Protein AF-A0A2T5IST9-F1 (afdb_monomer)

Structure (mmCIF, N/CA/C/O backbone):
data_AF-A0A2T5IST9-F1
#
_entry.id   AF-A0A2T5IST9-F1
#
loop_
_atom_site.group_PDB
_atom_site.id
_atom_site.type_symbol
_atom_site.label_atom_id
_atom_site.label_alt_id
_atom_site.label_comp_id
_atom_site.label_asym_id
_atom_site.label_entity_id
_atom_site.label_seq_id
_atom_site.pdbx_PDB_ins_code
_atom_site.Cartn_x
_atom_site.Cartn_y
_atom_site.Cartn_z
_atom_site.occupancy
_atom_site.B_iso_or_equiv
_atom_site.auth_seq_id
_atom_site.auth_comp_id
_atom_site.auth_asym_id
_atom_site.auth_atom_id
_atom_site.pdbx_PDB_model_num
ATOM 1 N N . MET A 1 1 ? -49.169 6.105 21.702 1.00 52.16 1 MET A N 1
ATOM 2 C CA . MET A 1 1 ? -47.757 6.112 22.157 1.00 52.16 1 MET A CA 1
ATOM 3 C C . MET A 1 1 ? -46.949 4.872 21.746 1.00 52.16 1 MET A C 1
ATOM 5 O O . MET A 1 1 ? -45.776 5.029 21.460 1.00 52.16 1 MET A O 1
ATOM 9 N N . LYS A 1 2 ? -47.529 3.664 21.614 1.00 51.91 2 LYS A N 1
ATOM 10 C CA . LYS A 1 2 ? -46.778 2.441 21.227 1.00 51.91 2 LYS A CA 1
ATOM 11 C C . LYS A 1 2 ? -46.327 2.328 19.753 1.00 51.91 2 LYS A C 1
ATOM 13 O O . LYS A 1 2 ? -45.476 1.501 19.464 1.00 51.91 2 LYS A O 1
ATOM 18 N N . ARG A 1 3 ? -46.870 3.124 18.819 1.00 52.75 3 ARG A N 1
ATOM 19 C CA . ARG A 1 3 ? -46.595 2.970 17.370 1.00 52.75 3 ARG A CA 1
ATOM 20 C C . ARG A 1 3 ? -45.319 3.674 16.878 1.00 52.75 3 ARG A C 1
ATOM 22 O O . ARG A 1 3 ? -44.791 3.287 15.848 1.00 52.75 3 ARG A O 1
ATOM 29 N N . TYR A 1 4 ? -44.797 4.649 17.626 1.00 56.28 4 TYR A N 1
ATOM 30 C CA . TYR A 1 4 ? -43.606 5.417 17.225 1.00 56.28 4 TYR A CA 1
ATOM 31 C C . TYR A 1 4 ? -42.278 4.764 17.645 1.00 56.28 4 TYR A C 1
ATOM 33 O O . TYR A 1 4 ? -41.241 5.061 17.064 1.00 56.28 4 TYR A O 1
ATOM 41 N N . LEU A 1 5 ? -42.308 3.830 18.605 1.00 57.94 5 LEU A N 1
ATOM 42 C CA . LEU A 1 5 ? -41.120 3.103 19.077 1.00 57.94 5 LEU A CA 1
ATOM 43 C C . LEU A 1 5 ? -40.539 2.154 18.018 1.00 57.94 5 LEU A C 1
ATOM 45 O O . LEU A 1 5 ? -39.328 1.975 17.959 1.00 57.94 5 LEU A O 1
ATOM 49 N N . LEU A 1 6 ? -41.384 1.591 17.147 1.00 56.75 6 LEU A N 1
ATOM 50 C CA . LEU A 1 6 ? -40.935 0.682 16.088 1.00 56.75 6 LEU A CA 1
ATOM 51 C C . LEU A 1 6 ? -40.182 1.428 14.971 1.00 56.75 6 LEU A C 1
ATOM 53 O O . LEU A 1 6 ? -39.234 0.895 14.407 1.00 56.75 6 LEU A O 1
ATOM 57 N N . ALA A 1 7 ? -40.566 2.677 14.688 1.00 59.31 7 ALA A N 1
ATOM 58 C CA . ALA A 1 7 ? -39.950 3.487 13.637 1.00 59.31 7 ALA A CA 1
ATOM 59 C C . ALA A 1 7 ? -38.523 3.945 13.995 1.00 59.31 7 ALA A C 1
ATOM 61 O O . ALA A 1 7 ? -37.677 4.048 13.114 1.00 59.31 7 ALA A O 1
ATOM 62 N N . ILE A 1 8 ? -38.232 4.164 15.282 1.00 61.88 8 ILE A N 1
ATOM 63 C CA . ILE A 1 8 ? -36.892 4.556 15.755 1.00 61.88 8 ILE A CA 1
ATOM 64 C C . ILE A 1 8 ? -35.918 3.364 15.739 1.00 61.88 8 ILE A C 1
ATOM 66 O O . ILE A 1 8 ? -34.736 3.548 15.466 1.00 61.88 8 ILE A O 1
ATOM 70 N N . ALA A 1 9 ? -36.403 2.134 15.946 1.00 58.72 9 ALA A N 1
ATOM 71 C CA . ALA A 1 9 ? -35.565 0.931 15.901 1.00 58.72 9 ALA A CA 1
ATOM 72 C C . ALA A 1 9 ? -35.054 0.586 14.485 1.00 58.72 9 ALA A C 1
ATOM 74 O O . ALA A 1 9 ? -33.997 -0.023 14.343 1.00 58.72 9 ALA A O 1
ATOM 75 N N . LEU A 1 10 ? -35.771 1.004 13.436 1.00 58.25 10 LEU A N 1
ATOM 76 C CA . LEU A 1 10 ? -35.408 0.759 12.032 1.00 58.25 10 LEU A CA 1
ATOM 77 C C . LEU A 1 10 ? -34.406 1.776 11.456 1.00 58.25 10 LEU A C 1
ATOM 79 O O . LEU A 1 10 ? -33.855 1.540 10.387 1.00 58.25 10 LEU A O 1
ATOM 83 N N . LEU A 1 11 ? -34.133 2.879 12.159 1.00 58.94 11 LEU A N 1
ATOM 84 C CA . LEU A 1 11 ? -33.187 3.915 11.720 1.00 58.94 11 LEU A CA 1
ATOM 85 C C . LEU A 1 11 ? -31.738 3.659 12.187 1.00 58.94 11 LEU A C 1
ATOM 87 O O . LEU A 1 11 ? -30.851 4.451 11.888 1.00 58.94 11 LEU A O 1
ATOM 91 N N . GLY A 1 12 ? -31.489 2.578 12.935 1.00 57.78 12 GLY A N 1
ATOM 92 C CA . GLY A 1 12 ? -30.235 2.368 13.671 1.00 57.78 12 GLY A CA 1
ATOM 93 C C . GLY A 1 12 ? -29.171 1.480 13.019 1.00 57.78 12 GLY A C 1
ATOM 94 O O . GLY A 1 12 ? -28.190 1.171 13.685 1.00 57.78 12 GLY A O 1
ATOM 95 N N . SER A 1 13 ? -29.331 1.016 11.777 1.00 56.69 13 SER A N 1
ATOM 96 C CA . SER A 1 13 ? -28.424 -0.002 11.209 1.00 56.69 13 SER A CA 1
ATOM 97 C C . SER A 1 13 ? -27.981 0.285 9.776 1.00 56.69 13 SER A C 1
ATOM 99 O O . SER A 1 13 ? -28.078 -0.552 8.882 1.00 56.69 13 SER A O 1
ATOM 101 N N . SER A 1 14 ? -27.396 1.462 9.565 1.00 52.78 14 SER A N 1
ATOM 102 C CA . SER A 1 14 ? -26.478 1.673 8.443 1.00 52.78 14 SER A CA 1
ATOM 103 C C . SER A 1 14 ? -25.153 0.972 8.757 1.00 52.78 14 SER A C 1
ATOM 105 O O . SER A 1 14 ? -24.179 1.615 9.144 1.00 52.78 14 SER A O 1
ATOM 107 N N . TYR A 1 15 ? -25.113 -0.359 8.665 1.00 55.38 15 TYR A N 1
ATOM 108 C CA . TYR A 1 15 ? -23.844 -1.080 8.703 1.00 55.38 15 TYR A CA 1
ATOM 109 C C . TYR A 1 15 ? -23.058 -0.709 7.441 1.00 55.38 15 TYR A C 1
ATOM 111 O O . TYR A 1 15 ? -23.337 -1.201 6.350 1.00 55.38 15 TYR A O 1
ATOM 119 N N . SER A 1 16 ? -22.098 0.206 7.585 1.00 56.50 16 SER A N 1
ATOM 120 C CA . SER A 1 16 ? -21.044 0.385 6.592 1.00 56.50 16 SER A CA 1
ATOM 121 C C . SER A 1 16 ? -20.139 -0.836 6.692 1.00 56.50 16 SER A C 1
ATOM 123 O O . SER A 1 16 ? -19.289 -0.923 7.578 1.00 56.50 16 SER A O 1
ATOM 125 N N . TYR A 1 17 ? -20.381 -1.832 5.844 1.00 54.06 17 TYR A N 1
ATOM 126 C CA . TYR A 1 17 ? -19.472 -2.958 5.701 1.00 54.06 17 TYR A CA 1
ATOM 127 C C . TYR A 1 17 ? -18.286 -2.493 4.858 1.00 54.06 17 TYR A C 1
ATOM 129 O O . TYR A 1 17 ? -18.277 -2.644 3.639 1.00 54.06 17 TYR A O 1
ATOM 137 N N . ALA A 1 18 ? -17.278 -1.932 5.523 1.00 60.06 18 ALA A N 1
ATOM 138 C CA . ALA A 1 18 ? -15.911 -2.228 5.123 1.00 60.06 18 ALA A CA 1
ATOM 139 C C . ALA A 1 18 ? -15.813 -3.761 5.053 1.00 60.06 18 ALA A C 1
ATOM 141 O O . ALA A 1 18 ? -16.059 -4.446 6.050 1.00 60.06 18 ALA A O 1
ATOM 142 N N . ALA A 1 19 ? -15.609 -4.299 3.856 1.00 77.50 19 ALA A N 1
ATOM 143 C CA . ALA A 1 19 ? -15.598 -5.735 3.630 1.00 77.50 19 ALA A CA 1
ATOM 144 C C . ALA A 1 19 ? -14.325 -6.379 4.213 1.00 77.50 19 ALA A C 1
ATOM 146 O O . ALA A 1 19 ? -14.352 -7.566 4.541 1.00 77.50 19 ALA A O 1
ATOM 147 N N . GLY A 1 20 ? -13.272 -5.589 4.465 1.00 88.88 20 GLY A N 1
ATOM 148 C CA . GLY A 1 20 ? -12.136 -5.968 5.306 1.00 88.88 20 GLY A CA 1
ATOM 149 C C . GLY A 1 20 ? -11.824 -4.995 6.452 1.00 88.88 20 GLY A C 1
ATOM 150 O O . GLY A 1 20 ? -12.210 -3.826 6.427 1.00 88.88 20 GLY A O 1
ATOM 151 N N . PRO A 1 21 ? -11.075 -5.452 7.475 1.00 93.12 21 PRO A N 1
ATOM 152 C CA . PRO A 1 21 ? -10.744 -4.655 8.664 1.00 93.12 21 PRO A CA 1
ATOM 153 C C . PRO A 1 21 ? -9.874 -3.421 8.366 1.00 93.12 21 PRO A C 1
ATOM 155 O O . PRO A 1 21 ? -9.839 -2.479 9.161 1.00 93.12 21 PRO A O 1
ATOM 158 N N . TYR A 1 22 ? -9.175 -3.417 7.230 1.00 95.94 22 TYR A N 1
ATOM 159 C CA . TYR A 1 22 ? -8.241 -2.359 6.841 1.00 95.94 22 TYR A CA 1
ATOM 160 C C . TYR A 1 22 ? -8.775 -1.440 5.737 1.00 95.94 22 TYR A C 1
ATOM 162 O O . TYR A 1 22 ? -8.079 -0.491 5.373 1.00 95.94 22 TYR A O 1
ATOM 170 N N . ASP A 1 23 ? -10.002 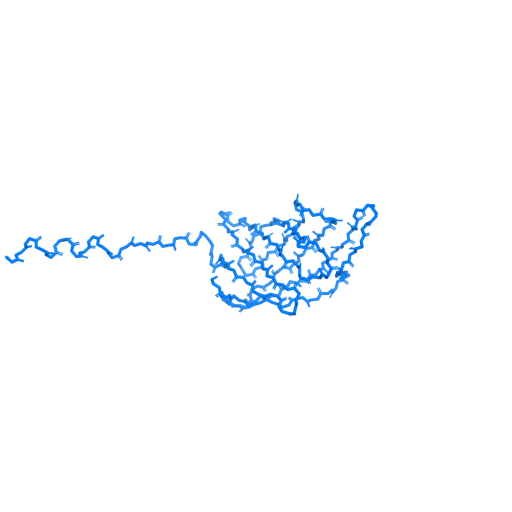-1.665 5.252 1.00 96.00 23 ASP A N 1
ATOM 171 C CA . ASP A 1 23 ? -10.610 -0.840 4.202 1.00 96.00 23 ASP A CA 1
ATOM 172 C C . ASP A 1 23 ? -10.677 0.621 4.619 1.00 96.00 23 ASP A C 1
ATOM 174 O O . ASP A 1 23 ? -11.010 0.922 5.766 1.00 96.00 23 ASP A O 1
ATOM 178 N N . GLY A 1 24 ? -10.409 1.525 3.687 1.00 95.62 24 GLY A N 1
ATOM 179 C CA . GLY A 1 24 ? -10.469 2.958 3.939 1.00 95.62 24 GLY A CA 1
ATOM 180 C C . GLY A 1 24 ? -9.367 3.720 3.229 1.00 95.62 24 GLY A C 1
ATOM 181 O O . GLY A 1 24 ? -8.649 3.174 2.388 1.00 95.62 24 GLY A O 1
ATOM 182 N N . ILE A 1 25 ? -9.230 4.992 3.585 1.00 96.75 25 ILE A N 1
ATOM 183 C CA . ILE A 1 25 ? -8.222 5.889 3.026 1.00 96.75 25 ILE A CA 1
ATOM 184 C C . ILE A 1 25 ? -7.069 5.992 4.014 1.00 96.75 25 ILE A C 1
ATOM 186 O O . ILE A 1 25 ? -7.253 6.169 5.218 1.00 96.75 25 ILE A O 1
ATOM 190 N N . TRP A 1 26 ? -5.861 5.912 3.486 1.00 97.75 26 TRP A N 1
ATOM 191 C CA . TRP A 1 26 ? -4.616 5.932 4.227 1.00 97.75 26 TRP A CA 1
ATOM 192 C C . TRP A 1 26 ? -3.705 7.018 3.668 1.00 97.75 26 TRP A C 1
ATOM 194 O O . TRP A 1 26 ? -3.660 7.259 2.463 1.00 97.75 26 TRP A O 1
ATOM 204 N N . ALA A 1 27 ? -2.963 7.669 4.552 1.00 96.56 27 ALA A N 1
ATOM 205 C CA . ALA A 1 27 ? -1.906 8.601 4.208 1.00 96.56 27 ALA A CA 1
ATOM 206 C C . ALA A 1 27 ? -0.552 7.895 4.307 1.00 96.56 27 ALA A C 1
ATOM 208 O O . ALA A 1 27 ? -0.241 7.266 5.318 1.00 96.56 27 ALA A O 1
ATOM 209 N N . MET A 1 28 ? 0.266 8.048 3.273 1.00 92.81 28 MET A N 1
ATOM 210 C CA . MET A 1 28 ? 1.648 7.590 3.196 1.00 92.81 28 MET A CA 1
ATOM 211 C C . MET A 1 28 ? 2.547 8.825 3.176 1.00 92.81 28 MET A C 1
ATOM 213 O O . MET A 1 28 ? 3.093 9.188 2.142 1.00 92.81 28 MET A O 1
ATOM 217 N N . PHE A 1 29 ? 2.627 9.550 4.291 1.00 82.19 29 PHE A N 1
ATOM 218 C CA . PHE A 1 29 ? 3.356 10.819 4.350 1.00 82.19 29 PHE A CA 1
ATOM 219 C C . PHE A 1 29 ? 4.875 10.609 4.172 1.00 82.19 29 PHE A C 1
ATOM 221 O O . PHE A 1 29 ? 5.427 9.713 4.815 1.00 82.19 29 PHE A O 1
ATOM 228 N N . PRO A 1 30 ? 5.575 11.433 3.365 1.00 87.12 30 PRO A N 1
ATOM 229 C CA . PRO A 1 30 ? 5.095 12.593 2.594 1.00 87.12 30 PRO A CA 1
ATOM 230 C C . PRO A 1 30 ? 4.691 12.278 1.139 1.00 87.12 30 PRO A C 1
ATOM 232 O O . PRO A 1 30 ? 4.536 13.186 0.334 1.00 87.12 30 PRO A O 1
ATOM 235 N N . TYR A 1 31 ? 4.557 11.005 0.784 1.00 88.62 31 TYR A N 1
ATOM 236 C CA . TYR A 1 31 ? 4.456 10.521 -0.593 1.00 88.62 31 TYR A CA 1
ATOM 237 C C . TYR A 1 31 ? 3.043 10.502 -1.179 1.00 88.62 31 TYR A C 1
ATOM 239 O O . TYR A 1 31 ? 2.914 10.345 -2.387 1.00 88.62 31 TYR A O 1
ATOM 247 N N . GLY A 1 32 ? 1.994 10.621 -0.363 1.00 91.56 32 GLY A N 1
ATOM 248 C CA . GLY A 1 32 ? 0.624 10.781 -0.848 1.00 91.56 32 GLY A CA 1
ATOM 249 C C . GLY A 1 32 ? -0.403 9.957 -0.084 1.00 91.56 32 GLY A C 1
ATOM 250 O O . GLY A 1 32 ? -0.295 9.781 1.131 1.00 91.56 32 GLY A O 1
ATOM 251 N N . TYR A 1 33 ? -1.416 9.473 -0.799 1.00 94.19 33 TYR A N 1
ATOM 252 C CA . TYR A 1 33 ? -2.550 8.743 -0.233 1.00 94.19 33 TYR A CA 1
ATOM 253 C C . TYR A 1 33 ? -2.743 7.403 -0.927 1.00 94.19 33 TYR A C 1
ATOM 255 O O . TYR A 1 33 ? -2.315 7.198 -2.060 1.00 94.19 33 TYR A O 1
ATOM 263 N N . LEU A 1 34 ? -3.420 6.484 -0.256 1.00 96.06 34 LEU A N 1
ATOM 264 C CA . LEU A 1 34 ? -3.862 5.234 -0.845 1.00 96.06 34 LEU A CA 1
ATOM 265 C C . LEU A 1 34 ? -5.230 4.841 -0.302 1.00 96.06 34 LEU A C 1
ATOM 267 O O . LEU A 1 34 ? -5.596 5.216 0.809 1.00 96.06 34 LEU A O 1
ATOM 271 N N . THR A 1 35 ? -5.987 4.085 -1.083 1.00 96.88 35 THR A N 1
ATOM 272 C CA . THR A 1 35 ? -7.194 3.407 -0.608 1.00 96.88 35 THR A CA 1
ATOM 273 C C . THR A 1 35 ? -6.943 1.911 -0.546 1.00 96.88 35 THR A C 1
ATOM 275 O O . THR A 1 35 ? -6.283 1.357 -1.427 1.00 96.88 35 THR A O 1
ATOM 278 N N . ILE A 1 36 ? -7.455 1.275 0.502 1.00 97.50 36 ILE A N 1
ATOM 279 C CA . ILE A 1 36 ? -7.495 -0.176 0.654 1.00 97.50 36 ILE A CA 1
ATOM 280 C C . ILE A 1 36 ? -8.954 -0.603 0.547 1.00 97.50 36 ILE A C 1
ATOM 282 O O . ILE A 1 36 ? -9.845 0.012 1.137 1.00 97.50 36 ILE A O 1
ATOM 286 N N . SER A 1 37 ? -9.205 -1.655 -0.216 1.00 96.44 37 SER A N 1
ATOM 287 C CA . SER A 1 37 ? -10.500 -2.323 -0.279 1.00 96.44 37 SER A CA 1
ATOM 288 C C . SER A 1 37 ? -10.283 -3.823 -0.319 1.00 96.44 37 SER A C 1
ATOM 290 O O . SER A 1 37 ? -9.440 -4.305 -1.073 1.00 96.44 37 SER A O 1
ATOM 292 N N . GLU A 1 38 ? -11.045 -4.566 0.466 1.00 95.31 38 GLU A N 1
ATOM 293 C CA . GLU A 1 38 ? -10.900 -6.009 0.584 1.00 95.31 38 GLU A CA 1
ATOM 294 C C . GLU A 1 38 ? -12.211 -6.738 0.289 1.00 95.31 38 GLU A C 1
ATOM 296 O O . GLU A 1 38 ? -13.293 -6.294 0.653 1.00 95.31 38 GLU A O 1
ATOM 301 N N . ARG A 1 39 ? -12.118 -7.904 -0.353 1.00 94.00 39 ARG A N 1
ATOM 302 C CA . ARG A 1 39 ? -13.208 -8.880 -0.439 1.00 94.00 39 ARG A CA 1
ATOM 303 C C . ARG A 1 39 ? -12.621 -10.283 -0.451 1.00 94.00 39 ARG A C 1
ATOM 305 O O . ARG A 1 39 ? -11.687 -10.542 -1.200 1.00 94.00 39 ARG A O 1
ATOM 312 N N . ASP A 1 40 ? -13.172 -11.184 0.361 1.00 92.19 40 ASP A N 1
ATOM 313 C CA . ASP A 1 40 ? -12.768 -12.597 0.411 1.00 92.19 40 ASP A CA 1
ATOM 314 C C . ASP A 1 40 ? -11.246 -12.793 0.601 1.00 92.19 40 ASP A C 1
ATOM 316 O O . ASP A 1 40 ? -10.620 -13.636 -0.038 1.00 92.19 40 ASP A O 1
ATOM 320 N N . ASN A 1 41 ? -10.637 -11.992 1.490 1.00 93.06 41 ASN A N 1
ATOM 321 C CA . ASN A 1 41 ? -9.190 -11.926 1.751 1.00 93.06 41 ASN A CA 1
ATOM 322 C C . ASN A 1 41 ? -8.320 -11.483 0.560 1.00 93.06 41 ASN A C 1
ATOM 324 O O . ASN A 1 41 ? -7.099 -11.634 0.607 1.00 93.06 41 ASN A O 1
ATOM 328 N N . ILE A 1 42 ? -8.910 -10.923 -0.494 1.00 95.44 42 ILE A N 1
ATOM 329 C CA . ILE A 1 42 ? -8.188 -10.265 -1.583 1.00 95.44 42 ILE A CA 1
ATOM 330 C C . ILE A 1 42 ? -8.240 -8.759 -1.366 1.00 95.44 42 ILE A C 1
ATOM 332 O O . ILE A 1 42 ? -9.319 -8.174 -1.302 1.00 95.44 42 ILE A O 1
ATOM 336 N N . LEU A 1 43 ? -7.068 -8.137 -1.273 1.00 97.12 43 LEU A N 1
ATOM 337 C CA . LEU A 1 43 ? -6.903 -6.696 -1.145 1.00 97.12 43 LEU A CA 1
ATOM 338 C C . LEU A 1 43 ? -6.668 -6.094 -2.518 1.00 97.12 43 LEU A C 1
ATOM 340 O O . LEU A 1 43 ? -5.865 -6.605 -3.298 1.00 97.12 43 LEU A O 1
ATOM 344 N N . ILE A 1 44 ? -7.318 -4.964 -2.748 1.00 97.81 44 ILE A N 1
ATOM 34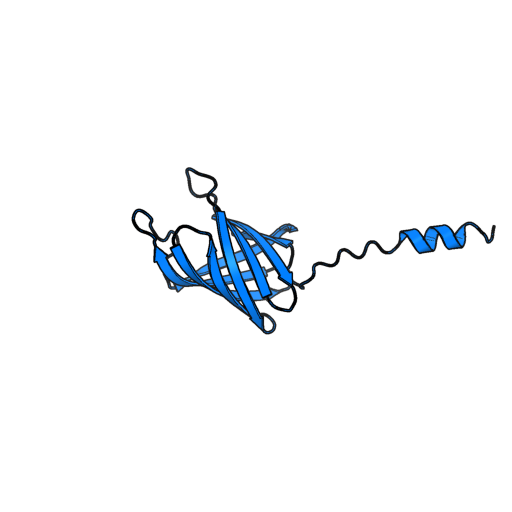5 C CA . ILE A 1 44 ? -6.985 -3.994 -3.775 1.00 97.81 44 ILE A CA 1
ATOM 346 C C . ILE A 1 44 ? -6.467 -2.755 -3.065 1.00 97.81 44 ILE A C 1
ATOM 348 O O . ILE A 1 44 ? -7.119 -2.219 -2.168 1.00 97.81 44 ILE A O 1
ATOM 352 N N . VAL A 1 45 ? -5.290 -2.305 -3.477 1.00 97.88 45 VAL A N 1
ATOM 353 C CA . VAL A 1 45 ? -4.692 -1.066 -2.995 1.00 97.88 45 VAL A CA 1
ATOM 354 C C . VAL A 1 45 ? -4.489 -0.144 -4.178 1.00 97.88 45 VAL A C 1
ATOM 356 O O . VAL A 1 45 ? -3.839 -0.534 -5.141 1.00 97.88 45 VAL A O 1
ATOM 359 N N . VAL A 1 46 ? -5.027 1.070 -4.112 1.00 97.31 46 VAL A N 1
ATOM 360 C CA . VAL A 1 46 ? -4.804 2.104 -5.131 1.00 97.31 46 VAL A CA 1
ATOM 361 C C . VAL A 1 46 ? -4.033 3.242 -4.494 1.00 97.31 46 VAL A C 1
ATOM 363 O O . VAL A 1 46 ? -4.496 3.807 -3.508 1.00 97.31 46 VAL A O 1
ATOM 366 N N . THR A 1 47 ? -2.870 3.574 -5.041 1.00 94.75 47 THR A N 1
ATOM 367 C CA . THR A 1 47 ? -2.012 4.6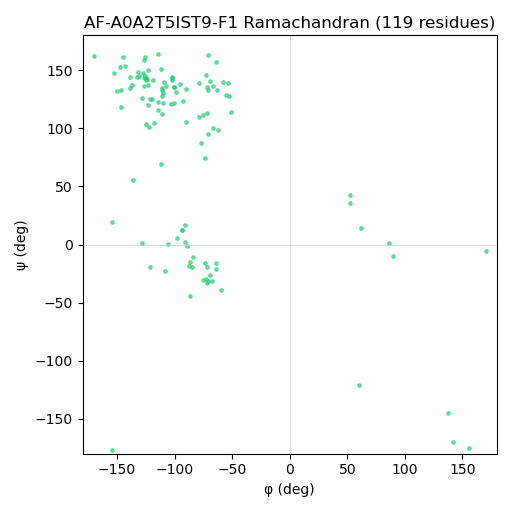54 -4.554 1.00 94.75 47 THR A CA 1
ATOM 368 C C . THR A 1 47 ? -2.146 5.885 -5.438 1.00 94.75 47 THR A C 1
ATOM 370 O O . THR A 1 47 ? -2.292 5.781 -6.653 1.00 94.75 47 THR A O 1
ATOM 373 N N . LEU A 1 48 ? -2.076 7.052 -4.812 1.00 91.75 48 LEU A N 1
ATOM 374 C CA . LEU A 1 48 ? -1.977 8.370 -5.421 1.00 91.75 48 LEU A CA 1
ATOM 375 C C . LEU A 1 48 ? -0.709 9.008 -4.867 1.00 91.75 48 LEU A C 1
ATOM 377 O O . LEU A 1 48 ? -0.690 9.458 -3.718 1.00 91.75 48 LEU A O 1
ATOM 381 N N . VAL A 1 49 ? 0.356 8.981 -5.664 1.00 85.38 49 VAL A N 1
ATOM 382 C CA . VAL A 1 49 ? 1.660 9.509 -5.258 1.00 85.38 49 VAL A CA 1
ATOM 383 C C . VAL A 1 49 ? 1.736 10.982 -5.650 1.00 85.38 49 VAL A C 1
ATOM 385 O O . VAL A 1 49 ? 1.334 11.360 -6.747 1.00 85.38 49 VAL A O 1
ATOM 388 N N . THR A 1 50 ? 2.203 11.822 -4.733 1.00 76.00 50 THR A N 1
ATOM 389 C CA . THR A 1 50 ? 2.263 13.282 -4.895 1.00 76.00 50 THR A CA 1
ATOM 390 C C . THR A 1 50 ? 3.584 13.767 -5.489 1.00 76.00 50 THR A C 1
ATOM 392 O O . THR A 1 50 ? 3.894 14.948 -5.347 1.00 76.00 50 THR A O 1
ATOM 395 N N . ASP A 1 51 ? 4.387 12.891 -6.103 1.00 66.19 51 ASP A N 1
ATOM 396 C CA . ASP A 1 51 ? 5.611 13.342 -6.756 1.00 66.19 51 ASP A CA 1
ATOM 397 C C . ASP A 1 51 ? 5.279 14.175 -8.002 1.00 66.19 51 ASP A C 1
ATOM 399 O O . ASP A 1 51 ? 4.268 13.985 -8.686 1.00 66.19 51 ASP A O 1
ATOM 403 N N . GLU A 1 52 ? 6.075 15.222 -8.173 1.00 54.03 52 GLU A N 1
ATOM 404 C CA . GLU A 1 52 ? 5.830 16.334 -9.077 1.00 54.03 52 GLU A CA 1
ATOM 405 C C . GLU A 1 52 ? 5.793 15.829 -10.527 1.00 54.03 52 GLU A C 1
ATOM 407 O O . GLU A 1 52 ? 6.824 15.540 -11.120 1.00 54.03 52 GLU A O 1
ATOM 412 N N . GLU A 1 53 ? 4.587 15.620 -11.066 1.00 48.28 53 GLU A N 1
ATOM 413 C CA . GLU A 1 53 ? 4.095 16.310 -12.272 1.00 48.28 53 GLU A CA 1
ATOM 414 C C . GLU A 1 53 ? 2.781 15.744 -12.839 1.00 48.28 53 GLU A C 1
ATOM 416 O O . GLU A 1 53 ? 2.240 16.372 -13.736 1.00 48.28 53 GLU A O 1
ATOM 421 N N . ASP A 1 54 ? 2.187 14.642 -12.348 1.00 53.88 54 ASP A N 1
ATOM 422 C CA . ASP A 1 54 ? 1.065 14.061 -13.127 1.00 53.88 54 ASP A CA 1
ATOM 423 C C . ASP A 1 54 ? -0.001 13.235 -12.386 1.00 53.88 54 ASP A C 1
ATOM 425 O O . ASP A 1 54 ? -0.722 12.462 -13.018 1.00 53.88 54 ASP A O 1
ATOM 429 N N . GLY A 1 55 ? -0.150 13.359 -11.060 1.00 59.31 55 GLY A N 1
ATOM 430 C CA . GLY A 1 55 ? -1.258 12.691 -10.347 1.00 59.31 55 GLY A CA 1
ATOM 431 C C . GLY A 1 55 ? -1.347 11.186 -10.649 1.00 59.31 55 GLY A C 1
ATOM 432 O O . GLY A 1 55 ? -2.437 10.626 -10.804 1.00 59.31 55 GLY A O 1
ATOM 433 N N . LYS A 1 56 ? -0.186 10.545 -10.826 1.00 79.00 56 LYS A N 1
ATOM 434 C CA . LYS A 1 56 ? -0.097 9.168 -11.304 1.00 79.00 56 LYS A CA 1
ATOM 435 C C . LYS A 1 56 ? -0.589 8.235 -10.209 1.00 79.00 56 LYS A C 1
ATOM 437 O O . LYS A 1 56 ? -0.196 8.341 -9.046 1.00 79.00 56 LYS A O 1
ATOM 442 N N . TRP A 1 57 ? -1.443 7.300 -10.607 1.00 90.50 57 TRP A N 1
ATOM 443 C CA . TRP A 1 57 ? -1.956 6.270 -9.722 1.00 90.50 57 TRP A CA 1
ATOM 444 C C . TRP A 1 57 ? -1.429 4.900 -10.121 1.00 90.50 57 TRP A C 1
ATOM 446 O O . TRP A 1 57 ? -1.109 4.639 -11.282 1.00 90.50 57 TRP A O 1
ATOM 456 N N . SER A 1 58 ? -1.313 4.017 -9.141 1.00 93.44 58 SER A N 1
ATOM 457 C CA . SER A 1 58 ? -1.024 2.602 -9.361 1.00 93.44 58 SER A CA 1
ATOM 458 C C . SER A 1 58 ? -1.999 1.767 -8.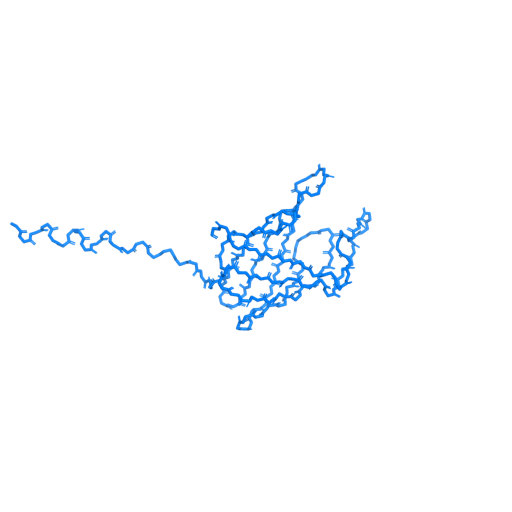550 1.00 93.44 58 SER A C 1
ATOM 460 O O . SER A 1 58 ? -2.451 2.192 -7.489 1.00 93.44 58 SER A O 1
ATOM 462 N N . ALA A 1 59 ? -2.347 0.592 -9.059 1.00 97.44 59 ALA A N 1
ATOM 463 C CA . ALA A 1 59 ? -3.141 -0.383 -8.338 1.00 97.44 59 ALA A CA 1
ATOM 464 C C . ALA A 1 59 ? -2.370 -1.676 -8.144 1.00 97.44 59 ALA A C 1
ATOM 466 O O . ALA A 1 59 ? -1.677 -2.168 -9.041 1.00 97.44 59 ALA A O 1
ATOM 467 N 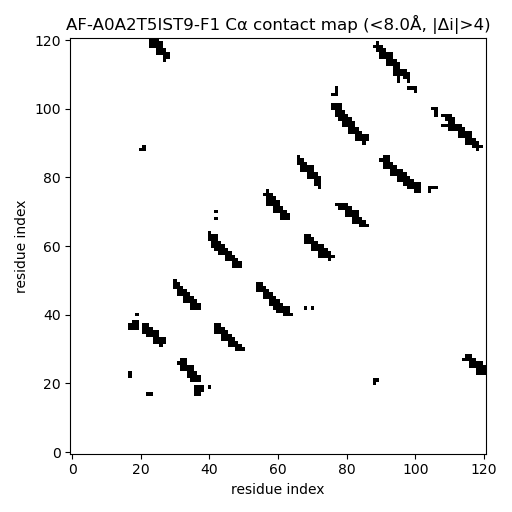N . TYR A 1 60 ? -2.570 -2.244 -6.967 1.00 98.38 60 TYR A N 1
ATOM 468 C CA . TYR A 1 60 ? -1.966 -3.476 -6.518 1.00 98.38 60 TYR A CA 1
ATOM 469 C C . TYR A 1 60 ? -3.054 -4.421 -6.034 1.00 98.38 60 TYR A C 1
ATOM 471 O O . TYR A 1 60 ? -4.063 -3.984 -5.480 1.00 98.38 60 TYR A O 1
ATOM 479 N N . GLN A 1 61 ? -2.826 -5.715 -6.214 1.00 98.44 61 GLN A N 1
ATOM 480 C CA . GLN A 1 61 ? -3.701 -6.763 -5.716 1.00 98.44 61 GLN A CA 1
ATOM 481 C C . GLN A 1 61 ? -2.895 -7.821 -4.975 1.00 98.44 61 GLN A C 1
ATOM 483 O O . GLN A 1 61 ? -1.780 -8.150 -5.379 1.00 98.44 61 GLN A O 1
ATOM 488 N N . GLY A 1 62 ? -3.469 -8.397 -3.923 1.00 98.31 62 GLY A N 1
ATOM 489 C CA . GLY A 1 62 ? -2.844 -9.513 -3.227 1.00 98.31 62 GLY A CA 1
ATOM 490 C C . GLY A 1 62 ? -3.739 -10.192 -2.208 1.00 98.31 62 GLY A C 1
ATOM 491 O O . GLY A 1 62 ? -4.743 -9.635 -1.776 1.00 98.31 62 GLY A O 1
ATOM 492 N N . GLY A 1 63 ? -3.364 -11.408 -1.819 1.00 96.88 63 GLY A N 1
ATOM 493 C CA . GLY A 1 63 ? -4.021 -12.117 -0.726 1.00 96.88 63 GLY A CA 1
ATOM 494 C C . GLY A 1 63 ? -3.542 -11.605 0.632 1.00 96.88 63 GLY A C 1
ATOM 495 O O . GLY A 1 63 ? -2.341 -11.392 0.824 1.00 96.88 63 GLY A O 1
ATOM 496 N N . ARG A 1 64 ? -4.467 -11.449 1.582 1.00 95.88 64 ARG A N 1
ATOM 497 C CA . ARG A 1 64 ? -4.169 -11.183 2.992 1.00 95.88 64 ARG A CA 1
ATOM 498 C C . ARG A 1 64 ? -4.287 -12.455 3.819 1.00 95.88 64 ARG A C 1
ATOM 500 O O . ARG A 1 64 ? -5.249 -13.208 3.713 1.00 95.88 64 ARG A O 1
ATOM 507 N N . ASN A 1 65 ? -3.311 -12.660 4.692 1.00 96.69 65 ASN A N 1
ATOM 508 C CA . ASN A 1 65 ? -3.321 -13.683 5.724 1.00 96.69 65 ASN A CA 1
ATOM 509 C C . ASN A 1 65 ? -3.086 -13.016 7.086 1.00 96.69 65 ASN A C 1
ATOM 511 O O . ASN A 1 65 ? -1.971 -12.599 7.406 1.00 96.69 65 ASN A O 1
ATOM 515 N N . GLY A 1 66 ? -4.153 -12.866 7.874 1.00 95.56 66 GLY A N 1
ATOM 516 C CA . GLY A 1 66 ? -4.102 -12.120 9.132 1.00 95.56 66 GLY A CA 1
ATOM 517 C C . GLY A 1 66 ? -3.690 -10.664 8.897 1.00 95.56 66 GLY A C 1
ATOM 518 O O . GLY A 1 66 ? -4.338 -9.948 8.138 1.00 95.56 66 GLY A O 1
ATOM 519 N N . ASN A 1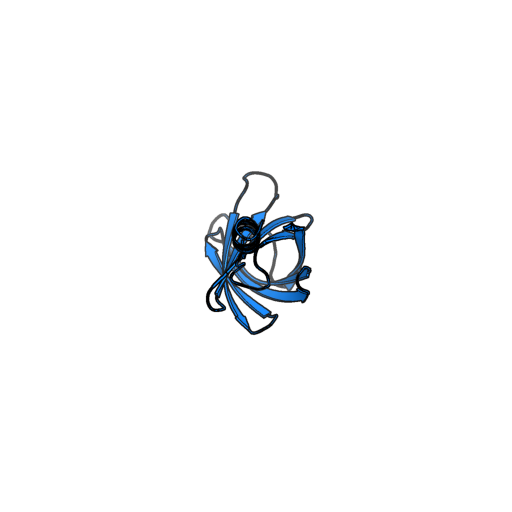 67 ? -2.598 -10.234 9.517 1.00 97.44 67 ASN A N 1
ATOM 520 C CA . ASN A 1 67 ? -2.121 -8.852 9.431 1.00 97.44 67 ASN A CA 1
ATOM 521 C C . ASN A 1 67 ? -1.090 -8.642 8.312 1.00 97.44 67 ASN A C 1
ATOM 523 O O . ASN A 1 67 ? -0.418 -7.616 8.288 1.00 97.44 67 ASN A O 1
ATOM 527 N N . PHE A 1 68 ? -0.933 -9.602 7.401 1.00 98.19 68 PHE A N 1
ATOM 528 C CA . PHE A 1 68 ? 0.051 -9.534 6.325 1.00 98.19 68 PHE A CA 1
ATOM 529 C C . PHE A 1 68 ? -0.611 -9.692 4.966 1.00 98.19 68 PHE A C 1
ATOM 531 O O . PHE A 1 68 ? -1.520 -10.504 4.812 1.00 98.19 68 PHE A O 1
ATOM 538 N N . ALA A 1 69 ? -0.130 -8.957 3.970 1.00 98.25 69 ALA A N 1
ATOM 539 C CA . ALA A 1 69 ? -0.527 -9.121 2.579 1.00 98.25 69 ALA A CA 1
ATOM 540 C C . ALA A 1 69 ? 0.696 -9.015 1.672 1.00 98.25 69 ALA A C 1
ATOM 542 O O . ALA A 1 69 ? 1.592 -8.216 1.930 1.00 98.25 69 ALA A O 1
ATOM 543 N N . ARG A 1 70 ? 0.720 -9.800 0.595 1.00 98.38 70 ARG A N 1
ATOM 544 C CA . ARG A 1 70 ? 1.701 -9.640 -0.481 1.00 98.38 70 ARG A CA 1
ATOM 545 C C . ARG A 1 70 ? 0.980 -9.145 -1.714 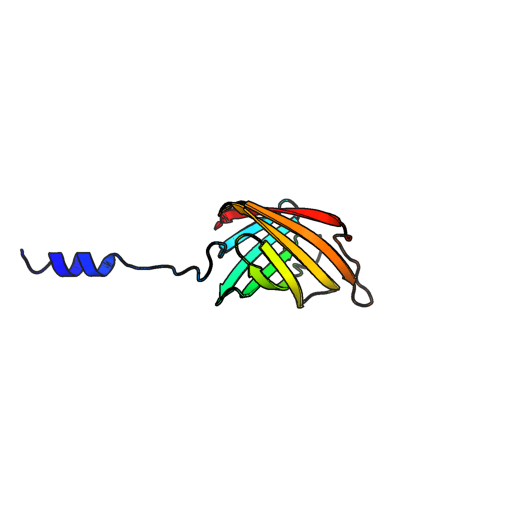1.00 98.38 70 ARG A C 1
ATOM 547 O O . ARG A 1 70 ? 0.167 -9.872 -2.279 1.00 98.38 70 ARG A O 1
ATOM 554 N N . LEU A 1 71 ? 1.268 -7.910 -2.090 1.00 98.56 71 LEU A N 1
ATOM 555 C CA . LEU A 1 71 ? 0.626 -7.191 -3.175 1.00 98.56 71 LEU A CA 1
ATOM 556 C C . LEU A 1 71 ? 1.533 -7.190 -4.408 1.00 98.56 71 LEU A C 1
ATOM 558 O O . LEU A 1 71 ? 2.751 -7.055 -4.297 1.00 98.56 71 LEU A O 1
ATOM 562 N N . GLN A 1 72 ? 0.931 -7.297 -5.584 1.00 98.44 72 GLN A N 1
ATOM 563 C CA . GLN A 1 72 ? 1.598 -7.146 -6.871 1.00 98.44 72 GLN A CA 1
ATOM 564 C C . GLN A 1 72 ? 0.875 -6.092 -7.706 1.00 98.44 72 GLN A C 1
ATOM 566 O O . GLN A 1 72 ? -0.352 -5.998 -7.645 1.00 98.44 72 GLN A O 1
ATOM 571 N N . THR A 1 73 ? 1.618 -5.313 -8.495 1.00 97.94 73 THR A N 1
ATOM 572 C CA . THR A 1 73 ? 1.022 -4.372 -9.450 1.00 97.94 73 THR A CA 1
ATOM 573 C C . THR A 1 73 ? 0.052 -5.090 -10.389 1.00 97.94 73 THR A C 1
ATOM 575 O O . THR A 1 73 ? 0.413 -6.061 -11.049 1.00 97.94 73 THR A O 1
ATOM 578 N N . ILE A 1 74 ? -1.161 -4.558 -10.504 1.00 97.94 74 ILE A N 1
ATOM 579 C CA . ILE A 1 74 ? -2.121 -4.912 -11.560 1.00 97.94 74 ILE A CA 1
ATOM 580 C C . ILE A 1 74 ? -2.286 -3.779 -12.579 1.00 97.94 74 ILE A C 1
ATOM 582 O O . ILE A 1 74 ? -2.657 -4.025 -13.723 1.00 97.94 74 ILE A O 1
ATOM 586 N N . TYR A 1 75 ? -1.976 -2.544 -12.178 1.00 96.06 75 TYR A N 1
ATOM 587 C CA . TYR A 1 75 ? -1.936 -1.379 -13.053 1.00 96.06 75 TYR A CA 1
ATOM 588 C C . TYR A 1 75 ? -0.902 -0.374 -12.542 1.00 96.06 75 TYR A C 1
ATOM 590 O O . TYR A 1 75 ? -0.890 -0.045 -11.358 1.00 96.06 75 TYR A O 1
ATOM 598 N N . GLY A 1 76 ? -0.044 0.132 -13.423 1.00 92.19 76 GLY A N 1
ATOM 599 C CA . GLY A 1 76 ? 0.976 1.116 -13.074 1.00 92.19 76 GLY A CA 1
ATOM 600 C C . GLY A 1 76 ? 2.160 1.092 -14.038 1.00 92.19 76 GLY A C 1
ATOM 601 O O . GLY A 1 76 ? 2.171 0.359 -15.027 1.00 92.19 76 GLY A O 1
ATOM 602 N N . ASN A 1 77 ? 3.177 1.890 -13.722 1.00 91.31 77 ASN A N 1
ATOM 603 C CA . ASN A 1 77 ? 4.354 2.093 -14.577 1.00 91.31 77 ASN A CA 1
ATOM 604 C C . ASN A 1 77 ? 5.514 1.123 -14.293 1.00 91.31 77 ASN A C 1
ATOM 606 O O . ASN A 1 77 ? 6.583 1.248 -14.888 1.00 91.31 77 ASN A O 1
ATOM 610 N N . ALA A 1 78 ? 5.328 0.188 -13.366 1.00 93.50 78 ALA A N 1
ATOM 611 C CA . ALA A 1 78 ? 6.327 -0.800 -12.986 1.00 93.50 78 ALA A CA 1
ATOM 612 C C . ALA A 1 78 ? 5.649 -2.068 -12.460 1.00 93.50 78 ALA A C 1
ATOM 614 O O . ALA A 1 78 ? 4.610 -1.997 -11.797 1.00 93.50 78 ALA A O 1
ATOM 615 N N . GLN A 1 79 ? 6.268 -3.220 -12.696 1.00 97.12 79 GLN A N 1
ATOM 616 C CA . GLN A 1 79 ? 5.937 -4.452 -11.991 1.00 97.12 79 GLN A CA 1
ATOM 617 C C . GLN A 1 79 ? 6.596 -4.400 -10.614 1.00 97.12 79 GLN A C 1
ATOM 619 O O . GLN A 1 79 ? 7.819 -4.431 -10.492 1.00 97.12 79 GLN A O 1
ATOM 624 N N . VAL A 1 80 ? 5.785 -4.262 -9.569 1.00 97.69 80 VAL A N 1
ATOM 625 C CA . VAL A 1 80 ? 6.253 -4.104 -8.191 1.00 97.69 80 VAL A CA 1
ATOM 626 C C . VAL A 1 80 ? 5.638 -5.198 -7.341 1.00 97.69 80 VAL A C 1
ATOM 628 O O . VAL A 1 80 ? 4.445 -5.486 -7.462 1.00 97.69 80 VAL A O 1
ATOM 631 N N . ILE A 1 81 ? 6.450 -5.778 -6.464 1.00 98.50 81 ILE A N 1
ATOM 632 C CA . ILE A 1 81 ? 5.982 -6.642 -5.386 1.00 98.50 81 ILE A CA 1
ATOM 633 C C . ILE A 1 81 ? 6.180 -5.903 -4.069 1.00 98.50 81 ILE A C 1
ATOM 635 O O . ILE A 1 81 ? 7.268 -5.397 -3.792 1.00 98.50 81 ILE A O 1
ATOM 639 N N . VAL A 1 82 ? 5.132 -5.866 -3.253 1.00 98.44 82 VAL A N 1
ATOM 640 C CA . VAL A 1 82 ? 5.113 -5.179 -1.963 1.00 98.44 82 VAL A CA 1
ATOM 641 C C . VAL A 1 82 ? 4.632 -6.146 -0.892 1.00 98.44 82 VAL A C 1
ATOM 643 O O . VAL A 1 82 ? 3.545 -6.707 -1.007 1.00 98.44 82 VAL A O 1
ATOM 646 N N . ASP A 1 83 ? 5.413 -6.309 0.169 1.00 98.62 83 ASP A N 1
ATOM 647 C CA . ASP A 1 83 ? 4.948 -6.983 1.377 1.00 98.62 83 ASP A CA 1
ATOM 648 C C . ASP A 1 83 ? 4.403 -5.923 2.339 1.00 98.62 83 ASP A C 1
ATOM 650 O O . ASP A 1 83 ? 5.088 -4.964 2.691 1.00 98.62 83 ASP A O 1
ATOM 654 N N . THR A 1 84 ? 3.151 -6.071 2.754 1.00 98.19 84 THR A N 1
ATOM 655 C CA . THR A 1 84 ? 2.462 -5.165 3.673 1.00 98.19 84 THR A CA 1
ATOM 656 C C . THR A 1 84 ? 2.227 -5.851 5.012 1.00 98.19 84 THR A C 1
ATOM 658 O O . THR A 1 84 ? 1.732 -6.977 5.056 1.00 98.19 84 THR A O 1
ATOM 661 N N . SER A 1 85 ? 2.542 -5.158 6.106 1.00 98.25 85 SER A N 1
ATOM 662 C CA . SER A 1 85 ? 2.227 -5.566 7.475 1.00 98.25 85 SER A CA 1
ATOM 663 C C . SER A 1 85 ? 1.367 -4.509 8.163 1.00 98.25 85 SER A C 1
ATOM 665 O O . SER A 1 85 ? 1.753 -3.343 8.254 1.00 98.25 85 SER A O 1
ATOM 667 N N . PHE A 1 86 ? 0.216 -4.917 8.681 1.00 98.31 86 PHE A N 1
ATOM 668 C CA . PHE A 1 86 ? -0.678 -4.075 9.464 1.00 98.31 86 PHE A CA 1
ATOM 669 C C . PHE A 1 86 ? -0.313 -4.179 10.947 1.00 98.31 86 PHE A C 1
ATOM 671 O O . PHE A 1 86 ? -0.599 -5.180 11.607 1.00 98.31 86 PHE A O 1
ATOM 678 N N . ASP A 1 87 ? 0.322 -3.133 11.474 1.00 97.31 87 ASP A N 1
ATOM 679 C CA . ASP A 1 87 ? 0.710 -3.059 12.887 1.00 97.31 87 ASP A CA 1
ATOM 680 C C . ASP A 1 87 ? -0.521 -2.825 13.789 1.00 97.31 87 ASP A C 1
ATOM 682 O O . ASP A 1 87 ? -0.558 -3.259 14.939 1.00 97.31 87 ASP A O 1
ATOM 686 N N . SER A 1 88 ? -1.552 -2.152 13.264 1.00 97.44 88 SER A N 1
ATOM 687 C CA . SER A 1 88 ? -2.844 -1.942 13.926 1.00 97.44 88 SER A CA 1
ATOM 688 C C . SER A 1 88 ? -3.961 -1.715 12.897 1.00 97.44 88 SER A C 1
ATOM 690 O O . SER A 1 88 ? -3.724 -1.745 11.691 1.00 97.44 88 SER A O 1
ATOM 692 N N . LEU A 1 89 ? -5.190 -1.447 13.357 1.00 96.44 89 LEU A N 1
ATOM 693 C CA . LEU A 1 89 ? -6.303 -1.059 12.475 1.00 96.44 89 LEU A CA 1
ATOM 694 C C . LEU A 1 89 ? -6.069 0.279 11.754 1.00 96.44 89 LEU A C 1
ATOM 696 O O . LEU A 1 89 ? -6.779 0.582 10.797 1.00 96.44 89 LEU A O 1
ATOM 700 N N . THR A 1 90 ? -5.108 1.084 12.214 1.00 97.31 90 THR A N 1
ATOM 701 C CA . THR A 1 90 ? -4.859 2.439 11.710 1.00 97.31 90 THR A CA 1
ATOM 702 C C . THR A 1 90 ? -3.408 2.696 11.314 1.00 97.31 90 THR A C 1
ATOM 704 O O . THR A 1 90 ? -3.100 3.804 10.887 1.00 97.31 90 THR A O 1
ATOM 707 N N . THR A 1 91 ? -2.515 1.709 11.420 1.00 98.19 91 THR A N 1
ATOM 708 C CA . THR A 1 91 ? -1.092 1.847 11.065 1.00 98.19 91 THR A CA 1
ATOM 709 C C . THR A 1 91 ? -0.596 0.627 10.300 1.00 98.19 91 THR A C 1
ATOM 711 O O . THR A 1 91 ? -0.880 -0.508 10.687 1.00 98.19 91 THR A O 1
ATOM 714 N N . ALA A 1 92 ? 0.181 0.852 9.244 1.00 98.19 92 ALA A N 1
ATOM 715 C CA . ALA A 1 92 ? 0.740 -0.200 8.407 1.00 98.19 92 ALA A CA 1
ATOM 716 C C . ALA A 1 92 ? 2.136 0.162 7.887 1.00 98.19 92 ALA A C 1
ATOM 718 O O . ALA A 1 92 ? 2.520 1.333 7.833 1.00 98.19 92 ALA A O 1
ATOM 719 N N . LYS A 1 93 ? 2.871 -0.864 7.459 1.00 97.88 93 LYS A N 1
ATOM 720 C CA . LYS A 1 93 ? 4.150 -0.749 6.760 1.00 97.88 93 LYS A CA 1
ATOM 721 C C . LYS A 1 93 ? 4.086 -1.498 5.445 1.00 97.88 93 LYS A C 1
ATOM 723 O O . LYS A 1 93 ? 3.514 -2.582 5.380 1.00 97.88 93 LYS A O 1
ATOM 728 N N . ALA A 1 94 ? 4.696 -0.931 4.418 1.00 97.44 94 ALA A N 1
ATOM 729 C CA . ALA A 1 94 ? 4.839 -1.532 3.104 1.00 97.44 94 ALA A CA 1
ATOM 730 C C . ALA A 1 94 ? 6.324 -1.596 2.742 1.00 97.44 94 ALA A C 1
ATOM 732 O O . ALA A 1 94 ? 6.996 -0.570 2.678 1.00 97.44 94 ALA A O 1
ATOM 733 N N . THR A 1 95 ? 6.831 -2.799 2.507 1.00 98.31 95 THR A N 1
ATOM 734 C CA . THR A 1 95 ? 8.207 -3.047 2.082 1.00 98.31 95 THR A CA 1
ATOM 735 C C . THR A 1 95 ? 8.210 -3.367 0.598 1.00 98.31 95 THR A C 1
ATOM 737 O O . THR A 1 95 ? 7.585 -4.338 0.169 1.00 98.31 95 THR A O 1
ATOM 740 N N . ILE A 1 96 ? 8.930 -2.575 -0.191 1.00 98.06 96 ILE A N 1
ATOM 741 C CA . ILE A 1 96 ? 9.133 -2.853 -1.614 1.00 98.06 96 ILE A CA 1
ATOM 742 C C . ILE A 1 96 ? 10.080 -4.046 -1.734 1.00 98.06 96 ILE A C 1
ATOM 744 O O . ILE A 1 96 ? 11.248 -3.958 -1.365 1.00 98.06 96 ILE A O 1
ATOM 748 N N . VAL A 1 97 ? 9.588 -5.175 -2.232 1.00 98.56 97 VAL A N 1
ATOM 749 C CA . VAL A 1 97 ? 10.371 -6.411 -2.381 1.00 98.56 97 VAL A CA 1
ATOM 750 C C . VAL A 1 97 ? 11.114 -6.420 -3.710 1.00 98.56 97 VAL A C 1
ATOM 752 O O . VAL A 1 97 ? 12.290 -6.768 -3.765 1.00 98.56 97 VAL A O 1
ATOM 755 N N . SER A 1 98 ? 10.434 -6.023 -4.782 1.00 98.25 98 SER A N 1
ATOM 756 C CA . SER A 1 98 ? 11.010 -5.873 -6.116 1.00 98.25 98 SER A CA 1
ATOM 757 C C . SER A 1 98 ? 10.329 -4.729 -6.857 1.00 98.25 98 SER A C 1
ATOM 759 O O . SER A 1 98 ? 9.173 -4.406 -6.581 1.00 98.25 98 SER A O 1
ATOM 761 N N . CYS A 1 99 ? 11.050 -4.116 -7.794 1.00 96.56 99 CYS A N 1
ATOM 762 C CA . CYS A 1 99 ? 10.504 -3.117 -8.700 1.00 96.56 99 CYS A CA 1
ATOM 763 C C . CYS A 1 99 ? 11.213 -3.215 -10.053 1.00 96.56 99 CYS A C 1
ATOM 765 O O . CYS A 1 99 ? 12.426 -3.025 -10.139 1.00 96.56 99 CYS A O 1
ATOM 767 N N . GLU A 1 100 ? 10.447 -3.519 -11.093 1.00 97.12 100 GLU A N 1
ATOM 768 C CA . GLU A 1 100 ? 10.894 -3.593 -12.481 1.00 97.12 100 GLU A CA 1
ATOM 769 C C . GLU A 1 100 ? 10.132 -2.530 -13.283 1.00 97.12 100 GLU A C 1
ATOM 771 O O . GLU A 1 100 ? 8.931 -2.690 -13.530 1.00 97.12 100 GLU A O 1
ATOM 776 N N . PRO A 1 101 ? 10.770 -1.402 -13.643 1.00 94.94 101 PRO A N 1
ATOM 777 C CA . PRO A 1 101 ? 10.079 -0.325 -14.331 1.00 94.94 101 PRO A CA 1
ATOM 778 C C . PRO A 1 101 ? 9.774 -0.704 -15.782 1.00 94.94 101 PRO A C 1
ATOM 780 O O . PRO A 1 101 ? 10.570 -1.364 -16.452 1.00 94.94 101 PRO A O 1
ATOM 783 N N . ASN A 1 102 ? 8.640 -0.227 -16.296 1.00 92.25 102 ASN A N 1
ATOM 784 C CA . ASN A 1 102 ? 8.358 -0.288 -17.726 1.00 92.25 102 ASN A CA 1
ATOM 785 C C . ASN A 1 102 ? 9.377 0.578 -18.502 1.00 92.25 102 ASN A C 1
ATOM 787 O O . ASN A 1 102 ? 9.936 1.527 -17.940 1.00 92.25 102 ASN A O 1
ATOM 791 N N . PRO A 1 103 ? 9.608 0.320 -19.803 1.00 93.25 103 PRO A N 1
ATOM 792 C CA . PRO A 1 103 ? 10.506 1.139 -20.615 1.00 93.25 103 PRO A CA 1
ATOM 793 C C . PRO A 1 103 ? 10.159 2.634 -20.543 1.00 93.25 103 PRO A C 1
ATOM 795 O O . PRO A 1 103 ? 9.013 3.017 -20.765 1.00 93.25 103 PRO A O 1
ATOM 798 N N . GLY A 1 104 ? 11.152 3.474 -20.238 1.00 90.06 104 GLY A N 1
ATOM 799 C CA . GLY A 1 104 ? 10.975 4.927 -20.099 1.00 90.06 104 GLY A CA 1
ATOM 800 C C . GLY A 1 104 ? 10.531 5.403 -18.711 1.00 90.06 104 GLY A C 1
ATOM 801 O O . GLY A 1 104 ? 10.383 6.606 -18.515 1.00 90.06 104 GLY A O 1
ATOM 802 N N . TYR A 1 105 ? 10.362 4.496 -17.746 1.00 89.75 105 TYR A N 1
ATOM 803 C CA . TYR A 1 105 ? 10.026 4.820 -16.359 1.00 89.75 105 TYR A CA 1
ATOM 804 C C . TYR A 1 105 ? 11.159 4.453 -15.399 1.00 89.75 105 TYR A C 1
ATOM 806 O O . TYR A 1 105 ? 12.058 3.677 -15.725 1.00 89.75 105 TYR A O 1
ATOM 814 N N . ILE A 1 106 ? 11.096 5.009 -14.189 1.00 89.69 106 ILE A N 1
ATOM 815 C CA . ILE A 1 106 ? 11.988 4.677 -13.077 1.00 89.69 106 ILE A CA 1
ATOM 816 C C . ILE A 1 106 ? 11.170 4.216 -11.874 1.00 89.69 106 ILE A C 1
ATOM 818 O O . ILE A 1 106 ? 10.036 4.650 -11.665 1.00 89.69 106 ILE A O 1
ATOM 822 N N . CYS A 1 107 ? 11.760 3.343 -11.065 1.00 89.88 107 CYS A N 1
ATOM 823 C CA . CYS A 1 107 ? 11.213 2.999 -9.762 1.00 89.88 107 CYS A CA 1
ATOM 824 C C . CYS A 1 107 ? 11.480 4.145 -8.789 1.00 89.88 107 CYS A C 1
ATOM 826 O O . CYS A 1 107 ? 12.630 4.371 -8.417 1.00 89.88 107 CYS A O 1
ATOM 828 N N . LEU A 1 108 ? 10.423 4.839 -8.360 1.00 87.56 108 LEU A N 1
ATOM 829 C CA . LEU A 1 108 ? 10.532 5.884 -7.337 1.00 87.56 108 LEU A CA 1
ATOM 830 C C . LEU A 1 108 ? 11.088 5.321 -6.020 1.00 87.56 108 LEU A C 1
ATOM 832 O O . LEU A 1 108 ? 11.915 5.949 -5.364 1.00 87.56 108 LEU A O 1
ATOM 836 N N . PHE A 1 109 ? 10.655 4.111 -5.663 1.00 90.62 109 PHE A N 1
ATOM 837 C CA . PHE A 1 109 ? 11.103 3.399 -4.473 1.00 90.62 109 PHE A CA 1
ATOM 838 C C . PHE A 1 109 ? 11.882 2.141 -4.881 1.00 90.62 109 PHE A C 1
ATOM 840 O O . PHE A 1 109 ? 11.301 1.251 -5.514 1.00 90.62 109 PHE A O 1
ATOM 847 N N . PRO A 1 110 ? 13.185 2.043 -4.564 1.00 92.88 110 PRO A N 1
ATOM 848 C CA . PRO A 1 110 ? 13.962 0.843 -4.844 1.00 92.88 110 PRO A CA 1
ATOM 849 C C . PRO A 1 110 ? 13.566 -0.334 -3.927 1.00 92.88 110 PRO A C 1
ATOM 851 O O . PRO A 1 110 ? 12.960 -0.139 -2.869 1.00 92.88 110 PRO A O 1
ATOM 854 N N . PRO A 1 111 ? 13.937 -1.576 -4.290 1.00 97.50 111 PRO A N 1
ATOM 855 C CA . PRO A 1 111 ? 13.800 -2.727 -3.402 1.00 97.50 111 PRO A CA 1
ATOM 856 C C . PRO A 1 111 ? 14.461 -2.497 -2.034 1.00 97.50 111 PRO A C 1
ATOM 858 O O . PRO A 1 111 ? 15.556 -1.945 -1.941 1.00 97.50 111 PRO A O 1
ATOM 861 N N . GLY A 1 112 ? 13.792 -2.935 -0.969 1.00 97.31 112 GLY A N 1
ATOM 862 C CA . GLY A 1 112 ? 14.191 -2.734 0.424 1.00 97.31 112 GLY A CA 1
ATOM 863 C C . GLY A 1 112 ? 13.653 -1.450 1.062 1.00 97.31 112 GLY A C 1
ATOM 864 O O . GLY A 1 112 ? 13.751 -1.301 2.280 1.00 97.31 112 GLY A O 1
ATOM 865 N N . THR A 1 113 ? 13.056 -0.532 0.293 1.00 96.62 113 THR A N 1
ATOM 866 C CA . THR A 1 113 ? 12.391 0.646 0.864 1.00 96.62 113 THR A CA 1
ATOM 867 C C . THR A 1 113 ? 11.204 0.232 1.731 1.00 96.62 113 THR A C 1
ATOM 869 O O . THR A 1 113 ? 10.365 -0.562 1.307 1.00 96.62 113 THR A O 1
ATOM 872 N N . VAL A 1 114 ? 11.117 0.818 2.928 1.00 97.12 114 VAL A N 1
ATOM 873 C CA . VAL A 1 114 ? 9.989 0.657 3.851 1.00 97.12 114 VAL A CA 1
ATOM 874 C C . VAL A 1 114 ? 9.215 1.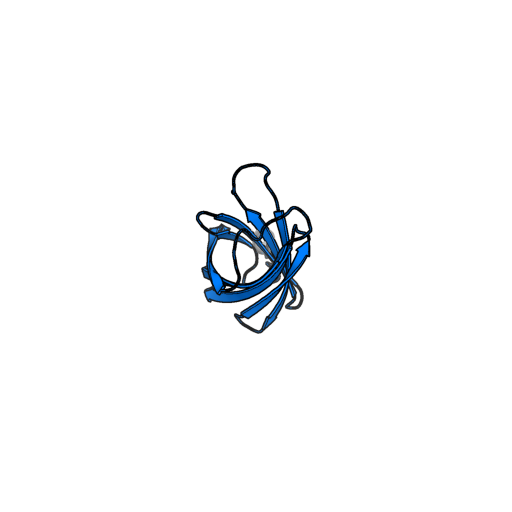968 3.926 1.00 97.12 114 VAL A C 1
ATOM 876 O O . VAL A 1 114 ? 9.765 3.006 4.293 1.00 97.12 114 VAL A O 1
ATOM 879 N N . LEU A 1 115 ? 7.932 1.906 3.594 1.00 95.50 115 LEU A N 1
ATOM 880 C CA . LEU A 1 115 ? 6.988 3.015 3.630 1.00 95.50 115 LEU A CA 1
ATOM 881 C C . LEU A 1 115 ? 6.034 2.811 4.805 1.00 95.50 115 LEU A C 1
ATOM 883 O O . LEU A 1 115 ? 5.551 1.703 5.031 1.00 95.50 115 LEU A O 1
ATOM 887 N N . ASN A 1 116 ? 5.759 3.877 5.553 1.00 97.00 116 ASN A N 1
ATOM 888 C CA . ASN A 1 116 ? 4.792 3.849 6.649 1.00 97.00 116 ASN A CA 1
ATOM 889 C C . ASN A 1 116 ? 3.487 4.495 6.186 1.00 97.00 116 ASN A C 1
ATOM 891 O O . ASN A 1 116 ? 3.512 5.503 5.478 1.00 97.00 116 ASN A O 1
ATOM 895 N N . ALA A 1 117 ? 2.361 3.933 6.614 1.00 97.50 117 ALA A N 1
ATOM 896 C CA . ALA A 1 117 ? 1.041 4.461 6.320 1.00 97.50 117 ALA A CA 1
ATOM 897 C C . ALA A 1 117 ? 0.175 4.535 7.581 1.00 97.50 117 ALA A C 1
ATOM 899 O O . ALA A 1 117 ? 0.222 3.649 8.438 1.00 97.50 117 ALA A O 1
ATOM 900 N N . SER A 1 118 ? -0.655 5.572 7.647 1.00 98.19 118 SER A N 1
ATOM 901 C CA . SER A 1 118 ? -1.629 5.788 8.718 1.00 98.19 118 SER A CA 1
ATOM 902 C C . SER A 1 118 ? -3.019 5.994 8.132 1.00 98.19 118 SER A C 1
ATOM 904 O O . SER A 1 118 ? -3.181 6.733 7.163 1.00 98.19 118 SER A O 1
ATOM 906 N N . LYS A 1 119 ? -4.032 5.362 8.716 1.00 97.38 119 LYS A N 1
ATOM 907 C CA . LYS A 1 119 ? -5.419 5.478 8.263 1.00 97.38 119 LYS A CA 1
ATOM 908 C C . LYS A 1 119 ? -5.979 6.858 8.597 1.00 97.38 119 LYS A C 1
ATOM 910 O O . LYS A 1 119 ? -5.776 7.354 9.704 1.00 97.38 119 LYS A O 1
ATOM 915 N N . VAL A 1 120 ? -6.682 7.461 7.644 1.00 97.00 120 VAL A N 1
ATOM 916 C CA . VAL A 1 120 ? -7.285 8.798 7.766 1.00 97.00 120 VAL A CA 1
ATOM 917 C C . VAL A 1 120 ? -8.801 8.796 7.572 1.00 97.00 120 VAL A C 1
ATOM 919 O O . VAL A 1 120 ? -9.456 9.735 8.021 1.00 97.00 120 VAL A O 1
ATOM 922 N N . TRP A 1 121 ? -9.360 7.755 6.948 1.00 90.56 121 TRP A N 1
ATOM 923 C CA . TRP A 1 121 ? -10.802 7.539 6.831 1.00 90.56 121 TRP A CA 1
ATOM 924 C C . TRP A 1 121 ? -11.126 6.047 6.827 1.00 90.56 121 TRP A C 1
ATOM 926 O O . TRP A 1 121 ? -10.394 5.294 6.142 1.00 90.56 121 TRP A O 1
#

Foldseek 3Di:
DVPVVVVVVVVPDPPPPQQDLQAAKKAQPPFGIWGWGDHPQKIKIKTQGPPPDDRFIWIWIFGDDVQWTWIFTPDHQWTWIWIKGHPDSFKIKIFTQQTGGHPPDDDPDHHGDIIIMTGDD

Mean predicted aligned error: 7.66 Å

Radius of gyration: 18.35 Å; Cα contacts (8 Å, |Δi|>4): 2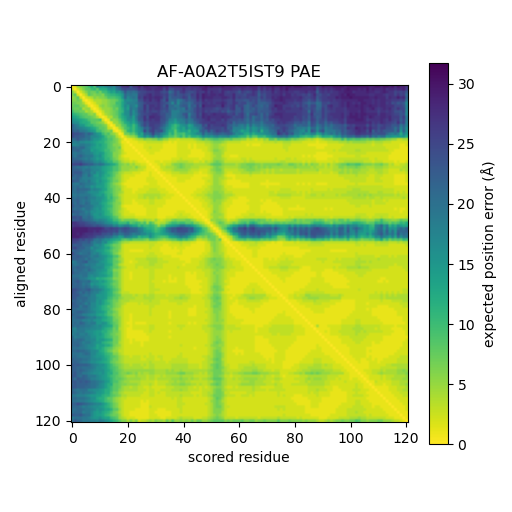62; chains: 1; bounding box: 62×30×43 Å

Sequence (121 aa):
MKRYLLAIALLGSSYSYAAGPYDGIWAMFPYGYLTISERDNILIVVTLVTDEEDGKWSAYQGGRNGNFARLQTIYGNAQVIVDTSFDSLTTAKATIVSCEPNPGYICLFPPGTVLNASKVW

pLDDT: mean 87.54, std 15.67, range [48.28, 98.62]

Nearest PDB structures (foldseek):
  3zuo-assembly2_B  TM=5.656E-01  e=3.704E-01  Ornithodoros moubata
  5hcd-assembly1_C  TM=5.224E-01  e=1.202E+00  Ornithodoros moubata

Organism: NCBI:txid44577

Secondary structure (DSSP, 8-state):
-TTSHHHHHTTS------SSTT-EEEEETTTEEEEEEEETTEEEEEEEE--TTS--EEEEEEEEETTEEEEEEEESSEEEEEEEEESSSSEEEEEEEEEEEPTT---SS-TT-EEEEEE--

Solvent-accessible surface area (backbone atoms only — not comparable to full-atom values): 6603 Å² total; per-residue (Å²): 126,81,76,62,61,61,61,60,66,71,72,72,72,85,75,79,73,60,70,30,86,66,38,34,36,28,37,31,77,92,47,34,39,33,39,36,44,35,54,97,50,35,38,38,37,41,38,41,40,64,65,94,82,70,76,53,58,36,31,28,40,26,53,48,61,88,53,32,32,51,31,32,50,78,42,58,67,40,55,33,35,33,43,33,41,46,81,50,82,47,36,34,38,38,34,30,66,40,62,46,48,39,94,96,52,74,63,90,62,53,59,73,40,74,46,57,34,36,55,77,82